Protein AF-A0A7L2RGK7-F1 (afdb_monomer)

InterPro domains:
  IPR002048 EF-hand domain [PF00036] (10-34)
  IPR002048 EF-hand domain [PS50222] (3-38)
  IPR011992 EF-hand domain pair [SSF47473] (5-44)
  IPR018247 EF-Hand 1, calcium-binding site [PS00018] (16-28)

Sequence (58 aa):
HMSAEEFTNMIFQKIDVNNDGELTLEEFINGVEKDEDLMELITKSFDLSNVLKVIQNG

Secondary structure (DSSP, 8-state):
---HHHHHHHHHHHH-SS-SS---HHHHHHHHHH-HHHHHHHHHHS--HHHHHHHHT-

Mean predicted aligned error: 8.3 Å

Organism: NCBI:txid254563

pLDDT: mean 74.33, std 9.05, range [48.81, 86.75]

Solvent-accessible surface area (backbone atoms only — not comparable to full-atom values): 3506 Å² total; per-residue (Å²): 134,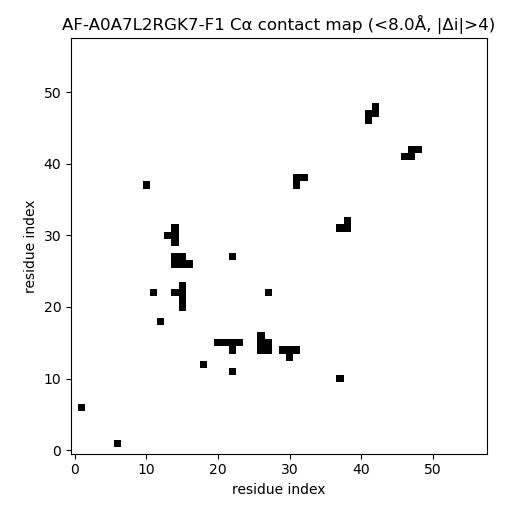84,48,73,66,59,50,51,51,57,48,47,64,66,27,26,79,85,68,80,84,59,78,50,72,66,35,46,52,58,32,36,75,73,29,66,68,54,40,52,47,48,49,71,76,42,86,40,64,67,57,54,54,53,60,74,74,102

Foldseek 3Di:
DQDPVNVVVVLQVQLPPVPPSDHDPVSVVVSCVVDVVSVVCCCVVPVCVVVVVVVVVD

Nearest PDB structures (foldseek):
  6epa-assembly1_A  TM=8.642E-01  e=1.693E-01  Drosophila melanogaster
  1k9u-assembly1_B  TM=6.298E-01  e=3.058E-01  Phleum pratense
  2aao-assembly3_A  TM=7.858E-01  e=5.878E+00  Arabidopsis thaliana
  6u39-assembly4_G  TM=5.266E-01  e=3.711E+00  Homo sapiens
 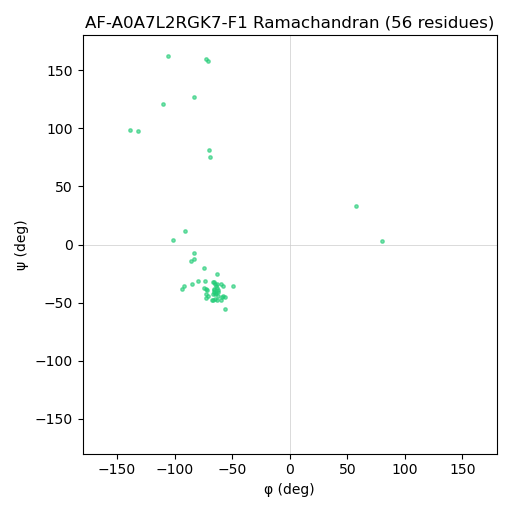 6dkm-assembly2_D  TM=2.846E-01  e=7.158E+00  synthetic construct

Structure (mmCIF, N/CA/C/O backbone):
data_AF-A0A7L2RGK7-F1
#
_entry.id   AF-A0A7L2RGK7-F1
#
loop_
_atom_site.group_PDB
_atom_site.id
_atom_site.type_symbol
_atom_site.label_atom_id
_atom_site.label_alt_id
_atom_site.label_comp_id
_atom_site.label_asym_id
_atom_site.label_entity_id
_atom_site.label_seq_id
_atom_site.pdbx_PDB_ins_code
_atom_site.Cartn_x
_atom_site.Cartn_y
_atom_site.Cartn_z
_atom_site.occupancy
_atom_site.B_iso_or_equiv
_atom_site.auth_seq_id
_atom_site.auth_comp_id
_atom_site.auth_asym_id
_atom_site.auth_atom_id
_atom_site.pdbx_PDB_model_num
ATOM 1 N N . HIS A 1 1 ? 20.619 6.471 -11.580 1.00 59.12 1 HIS A N 1
ATOM 2 C CA . HIS A 1 1 ? 19.245 6.331 -12.094 1.00 59.12 1 HIS A CA 1
ATOM 3 C C . HIS A 1 1 ? 18.666 5.133 -11.376 1.00 59.12 1 HIS A C 1
ATOM 5 O O . HIS A 1 1 ? 19.181 4.049 -11.595 1.00 59.12 1 HIS A O 1
ATOM 11 N N . MET A 1 2 ? 17.730 5.340 -10.454 1.00 68.38 2 MET A N 1
ATOM 12 C CA . MET A 1 2 ? 17.021 4.225 -9.829 1.00 68.38 2 MET A CA 1
ATOM 13 C C . MET A 1 2 ? 15.894 3.840 -10.784 1.00 68.38 2 MET A C 1
ATOM 15 O O . MET A 1 2 ? 15.180 4.722 -11.274 1.00 68.38 2 MET A O 1
ATOM 19 N N . SER A 1 3 ? 15.814 2.566 -11.148 1.00 81.06 3 SER A N 1
ATOM 20 C CA . SER A 1 3 ? 14.719 2.064 -11.975 1.00 81.06 3 SER A CA 1
ATOM 21 C C . SER A 1 3 ? 13.416 2.028 -11.170 1.00 81.06 3 SER A C 1
ATOM 23 O O . SER A 1 3 ? 13.436 1.992 -9.939 1.00 81.06 3 SER A O 1
ATOM 25 N N . ALA A 1 4 ? 12.273 2.040 -11.861 1.00 72.56 4 ALA A N 1
ATOM 26 C CA . ALA A 1 4 ? 10.975 1.894 -11.201 1.00 72.56 4 ALA A CA 1
ATOM 27 C C . ALA A 1 4 ? 10.899 0.579 -10.405 1.00 72.56 4 ALA A C 1
ATOM 29 O O . ALA A 1 4 ? 10.360 0.563 -9.310 1.00 72.56 4 ALA A O 1
ATOM 30 N N . GLU A 1 5 ? 11.514 -0.489 -10.918 1.00 77.19 5 GLU A N 1
ATOM 31 C CA . GLU A 1 5 ? 11.583 -1.799 -10.266 1.00 77.19 5 GLU A CA 1
ATOM 32 C C . GLU A 1 5 ? 12.392 -1.770 -8.960 1.00 77.19 5 GLU A C 1
ATOM 34 O O . GLU A 1 5 ? 11.922 -2.255 -7.933 1.00 77.19 5 GLU A O 1
ATOM 39 N N . GLU A 1 6 ? 13.574 -1.148 -8.955 1.00 80.75 6 GLU A N 1
ATOM 40 C CA . GLU A 1 6 ? 14.370 -0.982 -7.728 1.00 80.75 6 GLU A CA 1
ATOM 41 C C . GLU A 1 6 ? 13.642 -0.132 -6.684 1.00 80.75 6 GLU A C 1
ATOM 43 O O . GLU A 1 6 ? 13.687 -0.442 -5.493 1.00 80.75 6 GLU A O 1
ATOM 48 N N . PHE A 1 7 ? 12.952 0.922 -7.127 1.00 75.94 7 PHE A N 1
ATOM 49 C CA . PHE A 1 7 ? 12.169 1.774 -6.242 1.00 75.94 7 PHE A CA 1
ATOM 50 C C . PHE A 1 7 ? 10.977 1.012 -5.648 1.00 75.94 7 PHE A C 1
ATOM 52 O O . PHE A 1 7 ? 10.784 1.023 -4.434 1.00 75.94 7 PHE A O 1
ATOM 59 N N . THR A 1 8 ? 10.218 0.291 -6.479 1.00 75.44 8 THR A N 1
ATOM 60 C CA . THR A 1 8 ? 9.110 -0.557 -6.026 1.00 75.44 8 THR A CA 1
ATOM 61 C C . THR A 1 8 ? 9.590 -1.611 -5.038 1.00 75.44 8 THR A C 1
ATOM 63 O O . THR A 1 8 ? 8.965 -1.755 -3.996 1.00 75.44 8 THR A O 1
ATOM 66 N N . ASN A 1 9 ? 10.715 -2.284 -5.289 1.00 81.38 9 ASN A N 1
ATOM 67 C CA . ASN A 1 9 ? 11.261 -3.273 -4.355 1.00 81.38 9 ASN A CA 1
ATOM 68 C C . ASN A 1 9 ? 11.680 -2.650 -3.018 1.00 81.38 9 ASN A C 1
ATOM 70 O O . ASN A 1 9 ? 11.401 -3.218 -1.965 1.00 81.38 9 ASN A O 1
ATOM 74 N N . MET A 1 10 ? 12.311 -1.473 -3.038 1.00 80.81 10 MET A N 1
ATOM 75 C CA . MET A 1 10 ? 12.697 -0.762 -1.813 1.00 80.81 10 MET A CA 1
ATOM 76 C C . MET A 1 10 ? 11.478 -0.386 -0.968 1.00 80.81 10 MET A C 1
ATOM 78 O O . MET A 1 10 ? 11.499 -0.501 0.256 1.00 80.81 10 MET A O 1
ATOM 82 N N . ILE A 1 11 ? 10.418 0.055 -1.634 1.00 77.38 11 ILE A N 1
ATOM 83 C CA . ILE A 1 11 ? 9.144 0.378 -1.013 1.00 77.38 11 IL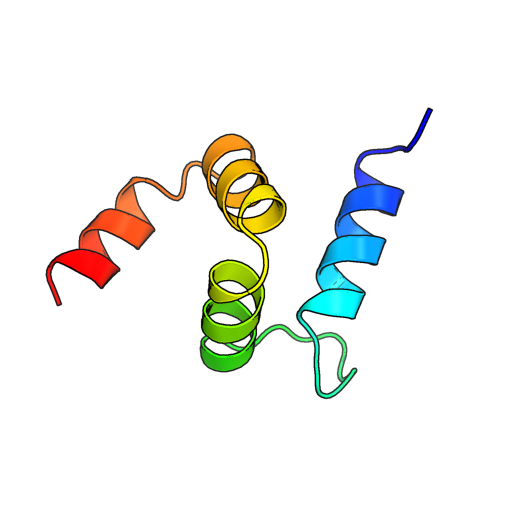E A CA 1
ATOM 84 C C . ILE A 1 11 ? 8.456 -0.874 -0.467 1.00 77.38 11 ILE A C 1
ATOM 86 O O . ILE A 1 11 ? 8.019 -0.876 0.679 1.00 77.38 11 ILE A O 1
ATOM 90 N N . PHE A 1 12 ? 8.388 -1.942 -1.259 1.00 79.81 12 PHE A N 1
ATOM 91 C CA . PHE A 1 12 ? 7.730 -3.183 -0.867 1.00 79.81 12 PHE A CA 1
ATOM 92 C C . PHE A 1 12 ? 8.374 -3.741 0.404 1.00 79.81 12 PHE A C 1
ATOM 94 O O . PHE A 1 12 ? 7.677 -4.010 1.368 1.00 79.81 12 PHE A O 1
ATOM 101 N N . GLN A 1 13 ? 9.708 -3.755 0.464 1.00 82.81 13 GLN A N 1
ATOM 102 C CA . GLN A 1 13 ? 10.480 -4.165 1.643 1.00 82.81 13 GLN A CA 1
ATOM 103 C C . GLN A 1 13 ? 10.271 -3.274 2.880 1.00 82.81 13 GLN A C 1
ATOM 105 O O . GLN A 1 13 ? 10.501 -3.716 4.002 1.00 82.81 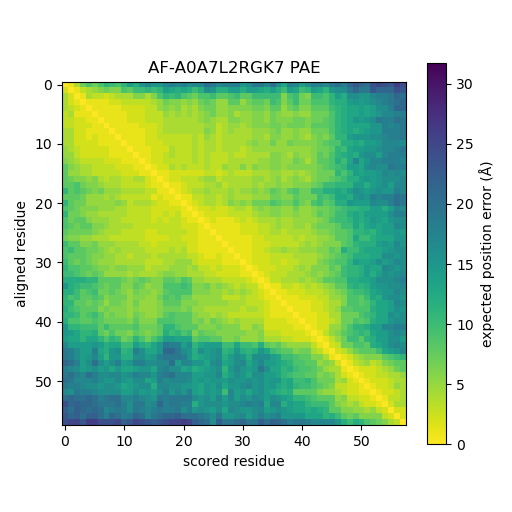13 GLN A O 1
ATOM 110 N N . LYS A 1 14 ? 9.878 -2.006 2.705 1.00 79.19 14 LYS A N 1
ATOM 111 C CA . LYS A 1 14 ? 9.555 -1.119 3.833 1.00 79.19 14 LYS A CA 1
ATOM 112 C C . LYS A 1 14 ? 8.157 -1.371 4.399 1.00 79.19 14 LYS A C 1
ATOM 114 O O . LYS A 1 14 ? 7.944 -1.104 5.580 1.00 79.19 14 LYS A O 1
ATOM 119 N N . ILE A 1 15 ? 7.214 -1.789 3.556 1.00 81.56 15 ILE A N 1
ATOM 120 C CA . ILE A 1 15 ? 5.805 -1.956 3.929 1.00 81.56 15 ILE A CA 1
ATOM 121 C C . ILE A 1 15 ? 5.509 -3.388 4.372 1.00 81.56 15 ILE A C 1
ATOM 123 O O . ILE A 1 15 ? 4.740 -3.584 5.307 1.00 81.56 15 ILE A O 1
ATOM 127 N N . ASP A 1 16 ? 6.125 -4.366 3.713 1.00 85.00 16 ASP A N 1
ATOM 128 C CA . ASP A 1 16 ? 6.061 -5.785 4.045 1.00 85.00 16 ASP A CA 1
ATOM 129 C C . ASP A 1 16 ? 6.835 -6.041 5.352 1.00 85.00 16 ASP A C 1
ATOM 131 O O . ASP A 1 16 ? 8.018 -6.388 5.377 1.00 85.00 16 ASP A O 1
ATOM 135 N N . VAL A 1 17 ? 6.172 -5.761 6.478 1.00 83.31 17 VAL A N 1
ATOM 136 C CA . VAL A 1 17 ? 6.764 -5.857 7.818 1.00 83.31 17 VAL A CA 1
ATOM 137 C C . VAL A 1 17 ? 7.098 -7.307 8.150 1.00 83.31 17 VAL A C 1
ATOM 139 O O . VAL A 1 17 ? 8.121 -7.577 8.790 1.00 83.31 17 VAL A O 1
ATOM 142 N N . ASN A 1 18 ? 6.240 -8.240 7.741 1.00 84.88 18 ASN A N 1
ATOM 143 C CA . ASN A 1 18 ? 6.410 -9.655 8.040 1.00 84.88 18 ASN A CA 1
ATOM 144 C C . ASN A 1 18 ? 7.377 -10.364 7.058 1.00 84.88 18 ASN A C 1
ATOM 146 O O . ASN A 1 18 ? 7.881 -11.439 7.391 1.00 84.88 18 ASN A O 1
ATOM 150 N N . ASN A 1 19 ? 7.728 -9.714 5.940 1.00 83.88 19 ASN A N 1
ATOM 151 C CA . ASN A 1 19 ? 8.605 -10.207 4.875 1.00 83.88 19 ASN A CA 1
ATOM 152 C C . ASN A 1 19 ? 8.119 -11.525 4.244 1.00 83.88 19 ASN A C 1
ATOM 154 O O . ASN A 1 19 ? 8.937 -12.374 3.867 1.00 83.88 19 ASN A O 1
ATOM 158 N N . ASP A 1 20 ? 6.804 -11.722 4.156 1.00 86.75 20 ASP A N 1
ATOM 159 C CA . ASP A 1 20 ? 6.190 -12.884 3.510 1.00 86.75 20 ASP A CA 1
ATOM 160 C C . ASP A 1 20 ? 6.063 -12.720 1.985 1.00 86.75 20 ASP A C 1
ATOM 162 O O . ASP A 1 20 ? 5.795 -13.698 1.279 1.00 86.75 20 ASP A O 1
ATOM 166 N N . GLY A 1 21 ? 6.364 -11.525 1.462 1.00 83.75 21 GLY A N 1
ATOM 167 C CA . GLY A 1 21 ? 6.266 -11.193 0.044 1.00 83.75 21 GLY A CA 1
ATOM 168 C C . GLY A 1 21 ? 4.844 -10.858 -0.411 1.00 83.75 21 GLY A C 1
ATOM 169 O O . GLY A 1 21 ? 4.634 -10.598 -1.599 1.00 83.75 21 GLY A O 1
ATOM 170 N N . GLU A 1 22 ? 3.882 -10.844 0.506 1.00 84.56 22 GLU A N 1
ATOM 171 C CA . GLU A 1 22 ? 2.531 -10.338 0.335 1.00 84.56 22 GLU A CA 1
ATOM 172 C C . GLU A 1 22 ? 2.390 -8.998 1.072 1.00 84.56 22 GLU A C 1
ATOM 174 O O . GLU A 1 22 ? 3.230 -8.578 1.859 1.00 84.56 22 GLU A O 1
ATOM 179 N N . LEU A 1 23 ? 1.354 -8.238 0.727 1.00 83.00 23 LEU A N 1
ATOM 180 C CA . LEU A 1 23 ? 1.176 -6.893 1.259 1.00 83.00 23 LEU A CA 1
ATOM 181 C C . LEU A 1 23 ? -0.266 -6.785 1.734 1.00 83.00 23 LEU A C 1
ATOM 183 O O . LEU A 1 23 ? -1.197 -6.618 0.938 1.00 83.00 23 LEU A O 1
ATOM 187 N N . THR A 1 24 ? -0.462 -6.983 3.036 1.00 84.94 24 THR A N 1
ATOM 188 C CA . THR A 1 24 ? -1.799 -6.945 3.632 1.00 84.94 24 THR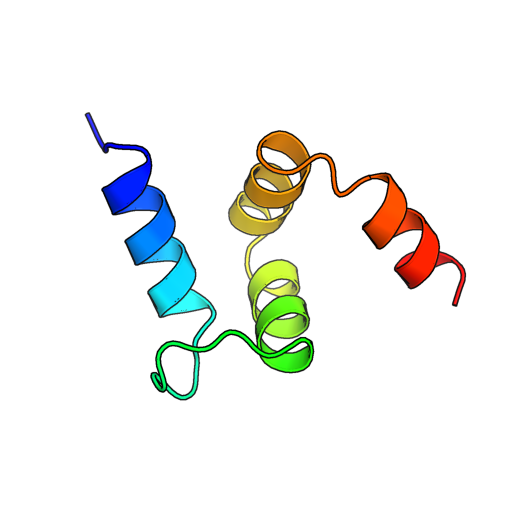 A CA 1
ATOM 189 C C . THR A 1 24 ? -2.324 -5.513 3.694 1.00 84.94 24 THR A C 1
ATOM 191 O O . THR A 1 24 ? -1.568 -4.545 3.661 1.00 84.94 24 THR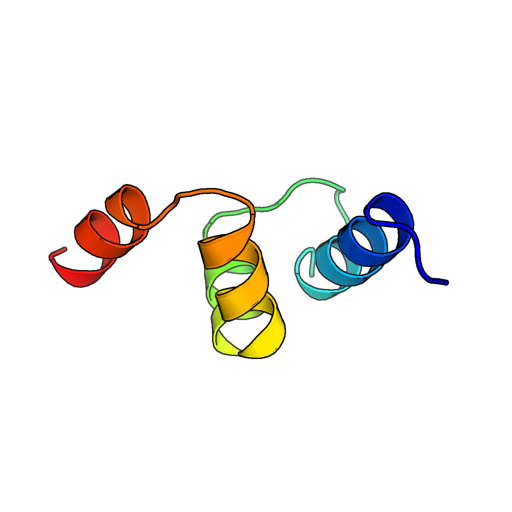 A O 1
ATOM 194 N N . LEU A 1 25 ? -3.647 -5.345 3.806 1.00 80.00 25 LEU A N 1
ATOM 195 C CA . LEU A 1 25 ? -4.257 -4.015 3.921 1.00 80.00 25 LEU A CA 1
ATOM 196 C C . LEU A 1 25 ? -3.743 -3.255 5.159 1.00 80.00 25 LEU A C 1
ATOM 198 O O . LEU A 1 25 ? -3.599 -2.037 5.125 1.00 80.00 25 LEU A O 1
ATOM 202 N N . GLU A 1 26 ? -3.466 -3.975 6.246 1.00 84.06 26 GLU A N 1
ATOM 203 C CA . GLU A 1 26 ? -2.953 -3.405 7.492 1.00 84.06 26 GLU A CA 1
ATOM 204 C C . GLU A 1 26 ? -1.491 -2.967 7.360 1.00 84.06 26 GLU A C 1
ATOM 206 O O . GLU A 1 26 ? -1.139 -1.872 7.801 1.00 84.06 26 GLU A O 1
ATOM 211 N N . GLU A 1 27 ? -0.652 -3.781 6.714 1.00 84.56 27 GLU A N 1
ATOM 212 C CA . GLU A 1 27 ? 0.722 -3.408 6.362 1.00 84.56 27 GLU A CA 1
ATOM 213 C C . GLU A 1 27 ? 0.726 -2.217 5.417 1.00 84.56 27 GLU A C 1
ATOM 215 O O . GLU A 1 27 ? 1.435 -1.248 5.665 1.00 84.56 27 GLU A O 1
ATOM 220 N N . PHE A 1 28 ? -0.140 -2.235 4.405 1.00 79.56 28 PHE A N 1
ATOM 221 C CA . PHE A 1 28 ? -0.304 -1.138 3.469 1.00 79.56 28 PHE A CA 1
ATOM 222 C C . PHE A 1 28 ? -0.642 0.166 4.187 1.00 79.56 28 PHE A C 1
ATOM 224 O O . PHE A 1 28 ? 0.102 1.128 4.036 1.00 79.56 28 PHE A O 1
ATOM 231 N N . ILE A 1 29 ? -1.706 0.198 4.998 1.00 80.00 29 ILE A N 1
ATOM 232 C CA . ILE A 1 29 ? -2.125 1.404 5.731 1.00 80.00 29 ILE A CA 1
ATOM 233 C C . ILE A 1 29 ? -1.007 1.884 6.663 1.00 80.00 29 ILE A C 1
ATOM 235 O O . ILE A 1 29 ? -0.639 3.053 6.607 1.00 80.00 29 ILE A O 1
ATOM 239 N N . ASN A 1 30 ? -0.403 0.987 7.449 1.00 82.50 30 ASN A N 1
ATOM 240 C CA . ASN A 1 30 ? 0.694 1.354 8.347 1.00 82.50 30 ASN A CA 1
ATOM 241 C C . ASN A 1 30 ? 1.944 1.846 7.603 1.00 82.50 30 ASN A C 1
ATOM 243 O O . ASN A 1 30 ? 2.664 2.704 8.117 1.00 82.50 30 ASN A O 1
ATOM 247 N N . GLY A 1 31 ? 2.241 1.276 6.437 1.00 80.38 31 GLY A N 1
ATOM 248 C CA . GLY A 1 31 ? 3.394 1.631 5.619 1.00 80.38 31 GLY A CA 1
ATOM 249 C C . GLY A 1 31 ? 3.215 2.984 4.946 1.00 80.38 31 GLY A C 1
ATOM 250 O O . GLY A 1 31 ? 4.113 3.820 5.023 1.00 80.38 31 GLY A O 1
ATOM 251 N N . VAL A 1 32 ? 2.044 3.228 4.350 1.00 77.75 32 VAL A N 1
ATOM 252 C CA . VAL A 1 32 ? 1.728 4.504 3.690 1.00 77.75 32 VAL A CA 1
ATOM 253 C C . VAL A 1 32 ? 1.463 5.634 4.686 1.00 77.75 32 VAL A C 1
ATOM 255 O O . VAL A 1 32 ? 1.810 6.771 4.392 1.00 77.75 32 VAL A O 1
ATOM 258 N N . GLU A 1 33 ? 0.925 5.358 5.882 1.00 76.81 33 GLU A N 1
ATOM 259 C CA . GLU A 1 33 ? 0.803 6.377 6.942 1.00 76.81 33 GLU A CA 1
ATOM 260 C C . GLU A 1 33 ? 2.165 6.848 7.455 1.00 76.81 33 GLU A C 1
ATOM 262 O O . GLU A 1 33 ? 2.309 7.994 7.878 1.00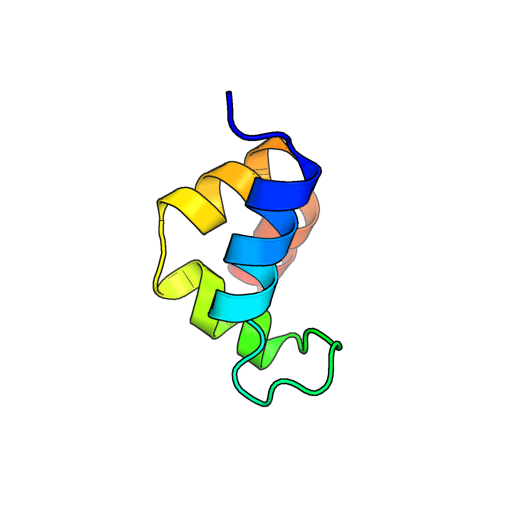 76.81 33 GLU A O 1
ATOM 267 N N . LYS A 1 34 ? 3.170 5.968 7.456 1.00 75.38 34 LYS A N 1
ATOM 268 C CA . LYS A 1 34 ? 4.505 6.288 7.978 1.00 75.38 34 LYS A CA 1
ATOM 269 C C . LYS A 1 34 ? 5.415 6.965 6.958 1.00 75.38 34 LYS A C 1
ATOM 271 O O . LYS A 1 34 ? 6.457 7.483 7.359 1.00 75.38 34 LYS A O 1
ATOM 276 N N . ASP A 1 35 ? 5.062 6.946 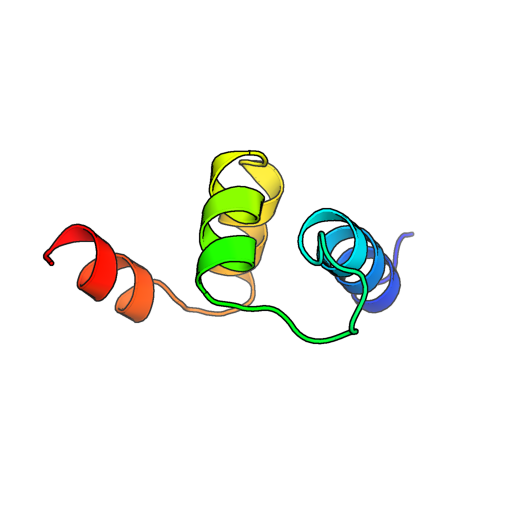5.675 1.00 77.88 35 ASP A N 1
ATOM 277 C CA . ASP A 1 35 ? 5.920 7.418 4.590 1.00 77.88 35 ASP A CA 1
ATOM 278 C C . ASP A 1 35 ? 5.073 8.218 3.574 1.00 77.88 35 ASP A C 1
ATOM 280 O O . ASP A 1 35 ? 4.355 7.671 2.737 1.00 77.88 35 ASP A O 1
ATOM 284 N N . GLU A 1 36 ? 5.110 9.552 3.681 1.00 74.38 36 GLU A N 1
ATOM 285 C CA . GLU A 1 36 ? 4.335 10.453 2.810 1.00 74.38 36 GLU A CA 1
ATOM 286 C C . GLU A 1 36 ? 4.776 10.369 1.339 1.00 74.38 36 GLU A C 1
ATOM 288 O O . GLU A 1 36 ? 3.938 10.460 0.439 1.00 74.38 36 GLU A O 1
ATOM 293 N N . ASP A 1 37 ? 6.069 10.141 1.082 1.00 74.69 37 ASP A N 1
ATOM 294 C CA . ASP A 1 37 ? 6.610 9.980 -0.274 1.00 74.69 37 ASP A CA 1
ATOM 295 C C . ASP A 1 37 ? 6.046 8.713 -0.928 1.00 74.69 37 ASP A C 1
ATOM 297 O O . ASP A 1 37 ? 5.698 8.692 -2.114 1.00 74.69 37 ASP A O 1
ATOM 301 N N . LEU A 1 38 ? 5.907 7.653 -0.133 1.00 76.44 38 LEU A N 1
ATOM 302 C CA . LEU A 1 38 ? 5.248 6.428 -0.544 1.00 76.44 38 LEU A CA 1
ATOM 303 C C . LEU A 1 38 ? 3.765 6.658 -0.863 1.00 76.44 38 LEU A C 1
ATOM 305 O O . LEU A 1 38 ? 3.291 6.222 -1.915 1.00 76.44 38 LEU A O 1
ATOM 309 N N . MET A 1 39 ? 3.035 7.346 0.020 1.00 75.81 39 MET A N 1
ATOM 310 C CA . MET A 1 39 ? 1.625 7.691 -0.189 1.00 75.81 39 MET A CA 1
ATOM 311 C C . MET A 1 39 ? 1.445 8.471 -1.501 1.00 75.81 39 MET A C 1
ATOM 313 O O . MET A 1 39 ? 0.564 8.155 -2.310 1.00 75.81 39 MET A O 1
ATOM 317 N N . GLU A 1 40 ? 2.306 9.459 -1.752 1.00 74.75 40 GLU A N 1
ATOM 318 C CA . GLU A 1 40 ? 2.276 10.264 -2.972 1.00 74.75 40 GLU A CA 1
ATOM 319 C C . GLU A 1 40 ? 2.586 9.418 -4.216 1.00 74.75 40 GLU A C 1
ATOM 321 O O . GLU A 1 40 ? 1.896 9.530 -5.234 1.00 74.75 40 GLU A O 1
ATOM 326 N N . LEU A 1 41 ? 3.578 8.529 -4.139 1.00 74.00 41 LEU A N 1
ATOM 327 C CA . LEU A 1 41 ? 3.957 7.665 -5.253 1.00 74.00 41 LEU A CA 1
ATOM 328 C C . LEU A 1 41 ? 2.865 6.655 -5.605 1.00 74.00 41 LEU A C 1
ATOM 330 O O . LEU A 1 41 ? 2.581 6.452 -6.789 1.00 74.00 41 LEU A O 1
ATOM 334 N N . ILE A 1 42 ? 2.246 6.042 -4.598 1.00 70.50 42 ILE A N 1
ATOM 335 C CA . ILE A 1 42 ? 1.165 5.083 -4.803 1.00 70.50 42 ILE A CA 1
ATOM 336 C C . ILE A 1 42 ? -0.052 5.786 -5.401 1.00 70.50 42 ILE A C 1
ATOM 338 O O . ILE A 1 42 ? -0.616 5.270 -6.359 1.00 70.50 42 ILE A O 1
ATOM 342 N N . THR A 1 43 ? -0.380 6.993 -4.932 1.00 67.88 43 THR A N 1
ATOM 343 C CA . THR A 1 43 ? -1.481 7.810 -5.471 1.00 67.88 43 THR A CA 1
ATOM 344 C C . THR A 1 43 ? -1.218 8.289 -6.906 1.00 67.88 43 THR A C 1
ATOM 346 O O . THR A 1 43 ? -2.155 8.443 -7.687 1.00 67.88 43 THR A O 1
ATOM 349 N N . LYS A 1 44 ? 0.049 8.530 -7.276 1.00 66.88 44 LYS A N 1
ATOM 350 C CA . LYS A 1 44 ? 0.438 8.973 -8.628 1.00 66.88 44 LYS A CA 1
ATOM 351 C C . LYS A 1 44 ? 0.628 7.829 -9.628 1.00 66.88 44 LYS A C 1
ATOM 353 O O . LYS A 1 44 ? 0.380 8.036 -10.813 1.00 66.88 44 LYS A O 1
ATOM 358 N N . SER A 1 45 ? 1.110 6.664 -9.187 1.00 65.88 45 SER A N 1
ATOM 359 C CA . SER A 1 45 ? 1.463 5.536 -10.071 1.00 65.88 45 SER A CA 1
ATOM 360 C C . SER A 1 45 ? 0.313 4.556 -10.274 1.00 65.88 45 SER A C 1
ATOM 362 O O . SER A 1 45 ? 0.143 4.026 -11.370 1.00 65.88 45 SER A O 1
ATOM 364 N N . PHE A 1 46 ? -0.500 4.339 -9.243 1.00 60.69 46 PHE A N 1
ATOM 365 C CA . PHE A 1 46 ? -1.781 3.662 -9.352 1.00 60.69 46 PHE A CA 1
ATOM 366 C C . PHE A 1 46 ? -2.837 4.737 -9.118 1.00 60.69 46 PHE A C 1
ATOM 368 O O . PHE A 1 46 ? -2.820 5.367 -8.069 1.00 60.69 46 PHE A O 1
ATOM 375 N N . ASP A 1 47 ? -3.743 4.998 -10.064 1.00 62.94 47 ASP A N 1
ATOM 376 C CA . ASP A 1 47 ? -4.840 5.949 -9.823 1.00 62.94 47 ASP A CA 1
ATOM 377 C C . ASP A 1 47 ? -5.833 5.352 -8.808 1.00 62.94 47 ASP A C 1
ATOM 379 O O . ASP A 1 47 ? -6.910 4.846 -9.128 1.00 62.94 47 ASP A O 1
ATOM 383 N N . LEU A 1 48 ? -5.413 5.355 -7.547 1.00 61.44 48 LEU A N 1
ATOM 384 C CA . LEU A 1 48 ? -6.131 4.864 -6.383 1.00 61.44 48 LEU A CA 1
ATOM 385 C C . LEU A 1 48 ? -6.948 5.986 -5.752 1.00 61.44 48 LEU A C 1
ATOM 387 O O . LEU A 1 48 ? -7.506 5.796 -4.675 1.00 61.44 48 LEU A O 1
ATOM 391 N N . SER A 1 49 ? -7.099 7.123 -6.441 1.00 64.81 49 SER A N 1
ATOM 392 C CA . SER A 1 49 ? -7.970 8.232 -6.041 1.00 64.81 49 SER A CA 1
ATOM 393 C C . SER A 1 49 ? -9.375 7.745 -5.673 1.00 64.81 49 SER A C 1
ATOM 395 O O . SER A 1 49 ? -9.999 8.255 -4.743 1.00 64.81 49 SER A O 1
ATOM 397 N N . ASN A 1 50 ? -9.872 6.721 -6.375 1.00 61.69 50 ASN A N 1
ATOM 398 C CA . ASN A 1 50 ? -11.166 6.101 -6.093 1.00 61.69 50 ASN A CA 1
ATOM 399 C C . ASN A 1 50 ? -11.142 5.213 -4.842 1.00 61.69 50 ASN A C 1
ATOM 401 O O . ASN A 1 50 ? -12.105 5.216 -4.083 1.00 61.69 50 ASN A O 1
ATOM 405 N N . VAL A 1 51 ? -10.047 4.491 -4.601 1.00 65.75 51 VAL A N 1
ATOM 406 C CA . VAL A 1 51 ? -9.880 3.627 -3.422 1.00 65.75 51 VAL A CA 1
ATOM 407 C C . VAL A 1 51 ? -9.717 4.476 -2.159 1.00 65.75 51 VAL A C 1
ATOM 409 O O . VAL A 1 51 ? -10.412 4.241 -1.176 1.00 65.75 51 VAL A O 1
ATOM 412 N N . LEU A 1 52 ? -8.908 5.539 -2.205 1.00 61.50 52 LEU A N 1
ATOM 413 C CA . LEU A 1 52 ? -8.731 6.477 -1.089 1.00 61.50 52 LEU A CA 1
ATOM 414 C C . LEU A 1 52 ? -10.028 7.215 -0.731 1.00 61.50 52 LEU A C 1
ATOM 416 O O . LEU A 1 52 ? -10.327 7.387 0.448 1.00 61.50 52 LEU A O 1
ATOM 420 N N . LYS A 1 53 ? -10.848 7.587 -1.726 1.00 65.44 53 LYS A N 1
ATOM 421 C CA . LYS A 1 53 ? -12.187 8.152 -1.479 1.00 65.44 53 LYS A CA 1
ATOM 422 C C . LYS A 1 53 ? -13.126 7.177 -0.777 1.00 65.44 53 LYS A C 1
ATOM 424 O O . LYS A 1 53 ? -13.979 7.623 -0.016 1.00 65.44 53 LYS A O 1
ATOM 429 N N . VAL A 1 54 ? -13.013 5.880 -1.052 1.00 68.25 54 VAL A N 1
ATOM 430 C CA . VAL A 1 54 ? -13.828 4.858 -0.382 1.00 68.25 54 VAL A CA 1
ATOM 431 C C . VAL A 1 54 ? -13.362 4.664 1.060 1.00 68.25 54 VAL A C 1
ATOM 433 O O . VAL A 1 54 ? -14.202 4.553 1.942 1.00 68.25 54 VAL A O 1
ATOM 436 N N . ILE A 1 55 ? -12.051 4.707 1.313 1.00 65.69 55 ILE A N 1
ATOM 437 C CA . ILE A 1 55 ? -11.482 4.551 2.660 1.00 65.69 55 ILE A CA 1
ATOM 438 C C . ILE A 1 55 ? -11.751 5.787 3.542 1.00 65.69 55 ILE A C 1
ATOM 440 O O . ILE A 1 55 ? -12.071 5.631 4.711 1.00 65.69 55 ILE A O 1
ATOM 444 N N . GLN A 1 56 ? -11.684 7.013 3.003 1.00 53.31 56 GLN A N 1
ATOM 445 C CA . GLN A 1 56 ? -11.944 8.246 3.775 1.00 53.31 56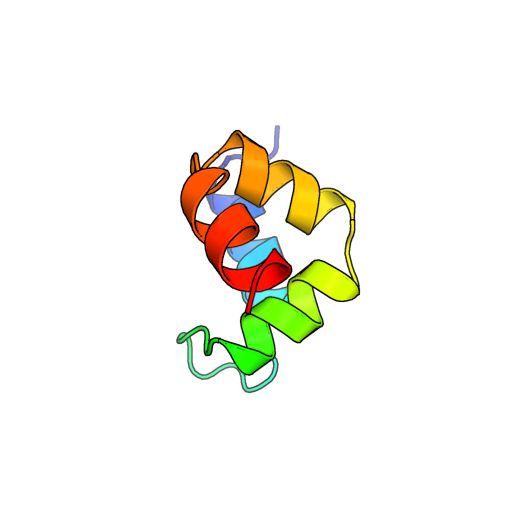 GLN A CA 1
ATOM 446 C C . GLN A 1 56 ? -13.424 8.512 4.093 1.00 53.31 56 GLN A C 1
ATOM 448 O O . GLN A 1 56 ? -13.712 9.312 4.979 1.00 53.31 56 GLN A O 1
ATOM 453 N N . ASN A 1 57 ? -14.359 7.902 3.359 1.00 57.06 57 ASN A N 1
ATOM 454 C CA . ASN A 1 57 ? -15.802 8.057 3.595 1.00 57.06 57 ASN A CA 1
ATOM 455 C C . ASN A 1 57 ? -16.422 6.862 4.348 1.00 57.06 57 ASN A C 1
ATOM 457 O O . ASN A 1 57 ? -17.648 6.820 4.482 1.00 57.06 57 ASN A O 1
ATOM 461 N N . GLY A 1 58 ? -15.603 5.892 4.770 1.00 48.81 58 GLY A N 1
ATOM 462 C CA . GLY A 1 58 ? -16.010 4.711 5.538 1.00 48.81 58 GLY A CA 1
ATOM 463 C C . GLY A 1 58 ? -15.974 4.937 7.040 1.00 48.81 58 GLY A C 1
ATOM 464 O O . GLY A 1 58 ? -15.028 5.606 7.508 1.00 48.81 58 GLY A O 1
#

Radius of gyration: 11.87 Å; Cα contacts (8 Å, |Δi|>4): 26; chains: 1; bounding box: 35×23×20 Å